Protein AF-A0A444L7G8-F1 (afdb_monomer)

Organism: Methanosuratincola subterraneus (NCBI:txid2593994)

pLDDT: mean 96.49, std 3.44, range [62.38, 98.56]

Structure (mmCIF, N/CA/C/O backbone):
data_AF-A0A444L7G8-F1
#
_entry.id   AF-A0A444L7G8-F1
#
loop_
_atom_site.group_PDB
_atom_site.id
_atom_site.type_symbol
_atom_site.label_atom_id
_atom_site.label_alt_id
_atom_site.label_comp_id
_atom_site.label_asym_id
_atom_site.label_entity_id
_atom_site.label_seq_id
_atom_site.pdbx_PDB_ins_code
_atom_site.Cartn_x
_atom_site.Cartn_y
_atom_site.Cartn_z
_atom_site.occupancy
_atom_site.B_iso_or_equiv
_atom_site.auth_seq_id
_atom_site.auth_comp_id
_atom_site.auth_asym_id
_atom_site.auth_atom_id
_atom_site.pdbx_PDB_model_num
ATOM 1 N N . MET A 1 1 ? -1.138 -15.082 12.148 1.00 62.38 1 MET A N 1
ATOM 2 C CA . MET A 1 1 ? -2.607 -15.286 12.194 1.00 62.38 1 MET A CA 1
ATOM 3 C C . MET A 1 1 ? -3.339 -14.375 13.185 1.00 62.38 1 MET A C 1
ATOM 5 O O . MET A 1 1 ? -4.380 -13.866 12.805 1.00 62.38 1 MET A O 1
ATOM 9 N N . ARG A 1 2 ? -2.822 -14.090 14.398 1.00 87.12 2 ARG A N 1
ATOM 10 C CA . ARG A 1 2 ? -3.521 -13.241 15.398 1.00 87.12 2 ARG A CA 1
ATOM 11 C C . ARG A 1 2 ? -3.998 -11.875 14.872 1.00 87.12 2 ARG A C 1
ATOM 13 O O . ARG A 1 2 ? -5.125 -11.490 15.146 1.00 87.12 2 ARG A O 1
ATOM 20 N N . TYR A 1 3 ? -3.158 -11.149 14.130 1.00 94.31 3 TYR A N 1
ATOM 21 C CA . TYR A 1 3 ? -3.496 -9.803 13.642 1.00 94.31 3 TYR A CA 1
ATOM 22 C C . TYR A 1 3 ? -4.539 -9.791 12.517 1.00 94.31 3 TYR A C 1
ATOM 24 O O . TYR A 1 3 ? -5.357 -8.880 12.487 1.00 94.31 3 TYR A O 1
ATOM 32 N N . ILE A 1 4 ? -4.540 -10.807 11.646 1.00 95.62 4 ILE A N 1
ATOM 33 C CA . ILE A 1 4 ? -5.540 -10.965 10.574 1.00 95.62 4 ILE A CA 1
ATOM 34 C C . ILE A 1 4 ? -6.925 -11.130 11.198 1.00 95.62 4 ILE A C 1
ATOM 36 O O . ILE A 1 4 ? -7.784 -10.281 11.001 1.00 95.62 4 ILE A O 1
ATOM 40 N N . ALA A 1 5 ? -7.085 -12.135 12.065 1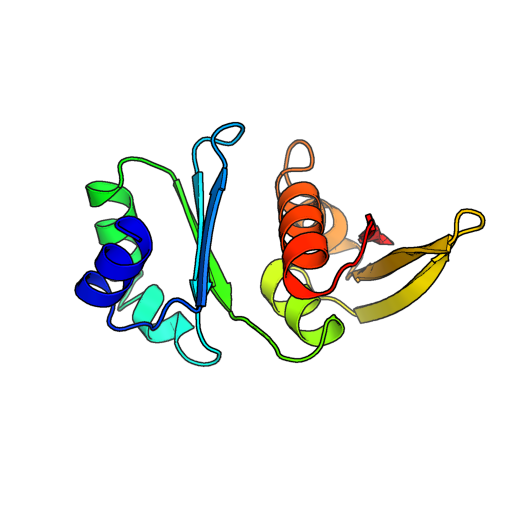.00 95.81 5 ALA A N 1
ATOM 41 C CA . ALA A 1 5 ? -8.352 -12.381 12.749 1.00 95.81 5 ALA A CA 1
ATOM 42 C C . ALA A 1 5 ? -8.809 -11.170 13.580 1.00 95.81 5 ALA A C 1
ATOM 44 O O . ALA A 1 5 ? -10.000 -10.901 13.696 1.00 95.81 5 ALA A O 1
ATOM 45 N N . LEU A 1 6 ? -7.872 -10.417 14.166 1.00 95.38 6 LEU A N 1
ATOM 46 C CA . LEU A 1 6 ? -8.202 -9.192 14.886 1.00 95.38 6 LEU A CA 1
ATOM 47 C C . LEU A 1 6 ? -8.780 -8.117 13.955 1.00 95.38 6 LEU A C 1
ATOM 49 O O . LEU A 1 6 ? -9.823 -7.557 14.279 1.00 95.38 6 LEU A O 1
ATOM 53 N N . LEU A 1 7 ? -8.124 -7.827 12.826 1.00 97.12 7 LEU A N 1
ATOM 54 C CA . LEU A 1 7 ? -8.628 -6.860 11.847 1.00 97.12 7 LEU A CA 1
ATOM 55 C C . LEU A 1 7 ? -10.013 -7.281 11.341 1.00 97.12 7 LEU A C 1
ATOM 57 O O . LEU A 1 7 ? -10.939 -6.472 11.347 1.00 97.12 7 LEU A O 1
ATOM 61 N N . GLU A 1 8 ? -10.164 -8.545 10.954 1.00 97.25 8 GLU A N 1
ATOM 62 C CA . GLU A 1 8 ? -11.415 -9.088 10.418 1.00 97.25 8 GLU A CA 1
ATOM 63 C C . GLU A 1 8 ? -12.558 -8.955 11.431 1.00 97.25 8 GLU A C 1
ATOM 65 O O . GLU A 1 8 ? -13.610 -8.409 11.109 1.00 97.25 8 GLU A O 1
ATOM 70 N N . ASN A 1 9 ? -12.327 -9.330 12.693 1.00 96.50 9 ASN A N 1
ATOM 71 C CA . ASN A 1 9 ? -13.332 -9.209 13.752 1.00 96.50 9 ASN A CA 1
ATOM 72 C C . ASN A 1 9 ? -13.684 -7.756 14.100 1.00 96.50 9 ASN A C 1
ATOM 74 O O . ASN A 1 9 ? -14.817 -7.464 14.481 1.00 96.50 9 ASN A O 1
ATOM 78 N N . LEU A 1 10 ? -12.716 -6.838 14.028 1.00 95.94 10 LEU A N 1
ATOM 79 C CA . LEU A 1 10 ? -12.937 -5.437 14.387 1.00 95.94 10 LEU A CA 1
ATOM 80 C C . LEU A 1 10 ? -13.585 -4.622 13.270 1.00 95.94 10 LEU A C 1
ATOM 82 O O . LEU A 1 10 ? -14.250 -3.628 13.565 1.00 95.94 10 LEU A O 1
ATOM 86 N N . THR A 1 11 ? -13.347 -4.995 12.014 1.00 96.75 11 THR A N 1
ATOM 87 C CA . THR A 1 11 ? -13.669 -4.151 10.857 1.00 96.75 11 THR A CA 1
ATOM 88 C C . THR A 1 11 ? -14.642 -4.796 9.873 1.00 96.75 11 THR A C 1
ATOM 90 O O . THR A 1 11 ? -15.322 -4.076 9.148 1.00 96.75 11 THR A O 1
ATOM 93 N N . GLY A 1 12 ? -14.724 -6.129 9.842 1.00 96.62 12 GLY A N 1
ATOM 94 C CA . GLY A 1 12 ? -15.454 -6.891 8.828 1.00 96.62 12 GLY A CA 1
ATOM 95 C C . GLY A 1 12 ? -14.747 -6.984 7.470 1.00 96.62 12 GLY A C 1
ATOM 96 O O . GLY A 1 12 ? -15.231 -7.702 6.601 1.00 96.62 12 GLY A O 1
ATOM 97 N N . ALA A 1 13 ? -13.622 -6.286 7.275 1.00 97.88 13 ALA A N 1
ATOM 98 C CA . ALA A 1 13 ? -12.797 -6.407 6.075 1.00 97.88 13 ALA A CA 1
ATOM 99 C C . ALA A 1 13 ? -12.024 -7.726 6.090 1.00 97.88 13 ALA A C 1
ATOM 101 O O . ALA A 1 13 ? -11.486 -8.093 7.131 1.00 97.88 13 ALA A O 1
ATOM 102 N N . ILE A 1 14 ? -11.906 -8.389 4.941 1.00 97.81 14 ILE A N 1
ATOM 103 C CA . ILE A 1 14 ? -11.154 -9.638 4.795 1.00 97.81 14 ILE A CA 1
ATOM 104 C C . ILE A 1 14 ? -9.685 -9.314 4.515 1.00 97.81 14 ILE A C 1
ATOM 106 O O . ILE A 1 14 ? -9.358 -8.633 3.536 1.00 97.81 14 ILE A O 1
ATOM 110 N N . ALA A 1 15 ? -8.780 -9.829 5.350 1.00 96.94 15 ALA A N 1
ATOM 111 C CA . ALA A 1 15 ? -7.344 -9.625 5.183 1.00 96.94 15 ALA A CA 1
ATOM 112 C C . ALA A 1 15 ? -6.717 -10.773 4.383 1.00 96.94 15 ALA A C 1
ATOM 114 O O . ALA A 1 15 ? -6.702 -11.926 4.804 1.00 96.94 15 ALA A O 1
ATOM 115 N N . LYS A 1 16 ? -6.127 -10.436 3.232 1.00 96.75 16 LYS A N 1
ATOM 116 C CA . LYS A 1 16 ? -5.345 -11.363 2.405 1.00 96.75 16 LYS A CA 1
ATOM 117 C C . LYS A 1 16 ? -3.955 -11.602 2.989 1.00 96.75 16 LYS A C 1
ATOM 119 O O . LYS A 1 16 ? -3.408 -12.692 2.855 1.00 96.75 16 LYS A O 1
ATOM 124 N N . ASP A 1 17 ? -3.375 -10.581 3.613 1.00 97.44 17 ASP A N 1
ATOM 125 C CA . ASP A 1 17 ? -2.035 -10.659 4.181 1.00 97.44 17 ASP A CA 1
ATOM 126 C C . ASP A 1 17 ? -1.843 -9.675 5.338 1.00 97.44 17 ASP A C 1
ATOM 128 O O . ASP A 1 17 ? -2.573 -8.693 5.492 1.00 97.44 17 ASP A O 1
ATOM 132 N N . CYS A 1 18 ? -0.826 -9.937 6.150 1.00 96.88 18 CYS A N 1
ATOM 133 C CA . CYS A 1 18 ? -0.442 -9.099 7.273 1.00 96.88 18 CYS A CA 1
ATOM 134 C C . CYS A 1 18 ? 1.076 -9.119 7.422 1.00 96.88 18 CYS A C 1
ATOM 136 O O . CYS A 1 18 ? 1.665 -10.151 7.747 1.00 96.88 18 CYS A O 1
ATOM 138 N N . ILE A 1 19 ? 1.690 -7.954 7.256 1.00 97.06 19 ILE A N 1
ATOM 139 C CA . ILE A 1 19 ? 3.126 -7.761 7.382 1.00 97.06 19 ILE A CA 1
ATOM 140 C C . ILE A 1 19 ? 3.394 -7.016 8.687 1.00 97.06 19 ILE A C 1
ATOM 142 O O . ILE A 1 19 ? 2.855 -5.934 8.922 1.00 97.06 19 ILE A O 1
ATOM 146 N N . VAL A 1 20 ? 4.221 -7.611 9.542 1.00 95.81 20 VAL A N 1
ATOM 147 C CA . VAL A 1 20 ? 4.732 -6.964 10.752 1.00 95.81 20 VAL A CA 1
ATOM 148 C C . VAL A 1 20 ? 6.064 -6.320 10.387 1.00 95.81 20 VAL A C 1
ATOM 150 O O . VAL A 1 20 ? 7.010 -7.020 10.042 1.00 95.81 20 VAL A O 1
ATOM 153 N N . ASP A 1 21 ? 6.102 -4.993 10.410 1.00 94.12 21 ASP A N 1
ATOM 154 C CA . ASP A 1 21 ? 7.278 -4.184 10.096 1.00 94.12 21 ASP A CA 1
ATOM 155 C C . ASP A 1 21 ? 7.805 -3.616 11.420 1.00 94.12 21 ASP A C 1
ATOM 157 O O . ASP A 1 21 ? 7.364 -2.564 11.895 1.00 94.12 21 ASP A O 1
ATOM 161 N N . ASP A 1 22 ? 8.661 -4.402 12.082 1.00 93.00 22 ASP A N 1
ATOM 162 C CA . ASP A 1 22 ? 9.226 -4.058 13.390 1.00 93.00 22 ASP A CA 1
ATOM 163 C C . ASP A 1 22 ? 10.206 -2.875 13.300 1.00 93.00 22 ASP A C 1
ATOM 165 O O . ASP A 1 22 ? 10.283 -2.095 14.249 1.00 93.00 22 ASP A O 1
ATOM 169 N N . GLU A 1 23 ? 10.883 -2.687 12.160 1.00 90.06 23 GLU A N 1
ATOM 170 C CA . GLU A 1 23 ? 11.805 -1.563 11.925 1.00 90.06 23 GLU A CA 1
ATOM 171 C C . GLU A 1 23 ? 11.072 -0.215 11.986 1.00 90.06 23 GLU A C 1
ATOM 173 O O . GLU A 1 23 ? 11.543 0.734 12.612 1.00 90.06 23 GLU A O 1
ATOM 178 N N . GLU A 1 24 ? 9.876 -0.143 11.398 1.00 90.81 24 GLU A N 1
ATOM 179 C CA . GLU A 1 24 ? 9.025 1.055 11.399 1.00 90.81 24 GLU A CA 1
ATOM 180 C C . GLU A 1 24 ? 7.932 1.039 12.485 1.00 90.81 24 GLU A C 1
ATOM 182 O O . GLU A 1 24 ? 7.053 1.912 12.492 1.00 90.81 24 GLU A O 1
ATOM 187 N N . ASN A 1 25 ? 7.964 0.052 13.392 1.00 94.06 25 ASN A N 1
ATOM 188 C CA . ASN A 1 25 ? 6.976 -0.196 14.449 1.00 94.06 25 ASN A CA 1
ATOM 189 C C . ASN A 1 25 ? 5.515 -0.086 13.959 1.00 94.06 25 ASN A C 1
ATOM 191 O O . ASN A 1 25 ? 4.678 0.631 14.529 1.00 94.06 25 ASN A O 1
ATOM 195 N N . ARG A 1 26 ? 5.198 -0.795 12.872 1.00 95.44 26 ARG A N 1
ATOM 196 C CA . ARG A 1 26 ? 3.868 -0.781 12.251 1.00 95.44 26 ARG A CA 1
ATOM 197 C C . ARG A 1 26 ? 3.418 -2.163 11.795 1.00 95.44 26 ARG A C 1
ATOM 199 O O . ARG A 1 26 ? 4.206 -3.095 11.663 1.00 95.44 26 ARG A O 1
ATOM 206 N N . ILE A 1 27 ? 2.122 -2.285 11.540 1.00 97.06 27 ILE A N 1
ATOM 207 C CA . ILE A 1 27 ? 1.521 -3.445 10.885 1.00 97.06 27 ILE A CA 1
ATOM 208 C C . ILE A 1 27 ? 0.864 -2.974 9.595 1.00 97.06 27 ILE A C 1
ATOM 210 O O . ILE A 1 27 ? 0.094 -2.015 9.607 1.00 97.06 27 ILE A O 1
ATOM 214 N N . ILE A 1 28 ? 1.180 -3.644 8.492 1.00 97.94 28 ILE A N 1
ATOM 215 C CA . ILE A 1 28 ? 0.615 -3.367 7.174 1.00 97.94 28 ILE A CA 1
ATOM 216 C C . ILE A 1 28 ? -0.333 -4.512 6.830 1.00 97.94 28 ILE A C 1
ATOM 218 O O . ILE A 1 28 ? 0.093 -5.659 6.677 1.00 97.94 28 ILE A O 1
ATOM 222 N N . PHE A 1 29 ? -1.618 -4.205 6.711 1.00 98.25 29 PHE A N 1
ATOM 223 C CA . PHE A 1 29 ? -2.628 -5.150 6.260 1.00 98.25 29 PHE A CA 1
ATOM 224 C C . PHE A 1 29 ? -2.864 -5.000 4.767 1.00 98.25 29 PHE A C 1
ATOM 226 O O . PHE A 1 29 ? -3.035 -3.889 4.264 1.00 98.25 29 PHE A O 1
ATOM 233 N N . VAL A 1 30 ? -2.923 -6.134 4.078 1.00 98.44 30 VAL A N 1
ATOM 234 C CA . VAL A 1 30 ? -3.374 -6.197 2.692 1.00 98.44 30 VAL A CA 1
ATOM 235 C C . VAL A 1 30 ? -4.759 -6.812 2.698 1.00 98.44 30 VAL A C 1
ATOM 237 O O . VAL A 1 30 ? -4.920 -7.965 3.095 1.00 98.44 30 VAL A O 1
ATOM 240 N N . ILE A 1 31 ? -5.759 -6.037 2.299 1.00 98.38 31 ILE A N 1
ATOM 241 C CA . ILE A 1 31 ? -7.169 -6.439 2.330 1.00 98.38 31 ILE A CA 1
ATOM 242 C C . ILE A 1 31 ? -7.686 -6.759 0.930 1.00 98.38 31 ILE A C 1
ATOM 244 O O . ILE A 1 31 ? -7.066 -6.409 -0.078 1.00 98.38 31 ILE A O 1
ATOM 248 N N . ARG A 1 32 ? -8.830 -7.435 0.865 1.00 97.75 32 ARG A N 1
ATOM 249 C CA . ARG A 1 32 ? -9.539 -7.683 -0.392 1.00 97.75 32 ARG A CA 1
ATOM 250 C C . ARG A 1 32 ? -9.933 -6.354 -1.079 1.00 97.75 32 ARG A C 1
ATOM 252 O O . ARG A 1 32 ? -10.281 -5.403 -0.379 1.00 97.75 32 ARG A O 1
ATOM 259 N N . PRO A 1 33 ? -9.924 -6.278 -2.427 1.00 97.62 33 PRO A N 1
ATOM 260 C CA . PRO A 1 33 ? -10.463 -5.118 -3.136 1.00 97.62 33 PRO A CA 1
ATOM 261 C C . PRO A 1 33 ? -11.923 -4.840 -2.746 1.00 97.62 33 PRO A C 1
ATOM 263 O O . PRO A 1 33 ? -12.743 -5.760 -2.765 1.00 97.62 33 PRO A O 1
ATOM 266 N N . GLY A 1 34 ? -12.246 -3.582 -2.442 1.00 96.81 34 GLY A N 1
ATOM 267 C CA . GLY A 1 34 ? -13.586 -3.127 -2.061 1.00 96.81 34 GLY A CA 1
ATOM 268 C C . GLY A 1 34 ? -13.815 -3.034 -0.550 1.00 96.81 34 GLY A C 1
ATOM 269 O O . GLY A 1 34 ? -14.769 -2.385 -0.119 1.00 96.81 34 GLY A O 1
ATOM 270 N N . ASP A 1 35 ? -12.930 -3.612 0.263 1.00 98.12 35 ASP A N 1
ATOM 271 C CA . ASP A 1 35 ? -13.098 -3.653 1.716 1.00 98.12 35 ASP A CA 1
ATOM 272 C C . ASP A 1 35 ? -12.507 -2.421 2.427 1.00 98.12 35 ASP A C 1
ATOM 274 O O . ASP A 1 35 ? -12.664 -2.287 3.643 1.00 98.12 35 ASP A O 1
ATOM 278 N N . MET A 1 36 ? -11.859 -1.482 1.718 1.00 97.12 36 MET A N 1
ATOM 279 C CA . MET A 1 36 ? -11.242 -0.300 2.347 1.00 97.12 36 MET A CA 1
ATOM 280 C C . MET A 1 36 ? -12.240 0.515 3.182 1.00 97.12 36 MET A C 1
ATOM 282 O O . MET A 1 36 ? -11.907 0.985 4.270 1.00 97.12 36 MET A O 1
ATOM 286 N N . GLY A 1 37 ? -13.493 0.634 2.732 1.00 97.19 37 GLY A N 1
ATOM 287 C CA . GLY A 1 37 ? -14.547 1.311 3.494 1.00 97.19 37 GLY A CA 1
ATOM 288 C C . GLY A 1 37 ? -14.862 0.629 4.832 1.00 97.19 37 GLY A C 1
ATOM 289 O O . GLY A 1 37 ? -15.011 1.311 5.848 1.00 97.19 37 GLY A O 1
ATOM 290 N N . LEU A 1 38 ? -14.908 -0.709 4.850 1.00 97.62 38 LEU A N 1
ATOM 291 C CA . LEU A 1 38 ? -15.105 -1.509 6.066 1.00 97.62 38 LEU A CA 1
ATOM 292 C C . LEU A 1 38 ? -13.900 -1.379 7.003 1.00 97.62 38 LEU A C 1
ATOM 294 O O . LEU A 1 38 ? -14.053 -1.131 8.201 1.00 97.62 38 LEU A O 1
ATOM 298 N N . ALA A 1 39 ? -12.698 -1.465 6.434 1.00 97.31 39 ALA A N 1
ATOM 299 C CA . ALA A 1 39 ? -11.438 -1.368 7.153 1.00 97.31 39 ALA A CA 1
ATOM 300 C C . ALA A 1 39 ? -11.257 -0.006 7.853 1.00 97.31 39 ALA A C 1
ATOM 302 O O . ALA A 1 39 ? -10.839 0.052 9.012 1.00 97.31 39 ALA A O 1
ATOM 303 N N . ILE A 1 40 ? -11.618 1.094 7.182 1.00 97.06 40 ILE A N 1
ATOM 304 C CA . ILE A 1 40 ? -11.553 2.450 7.747 1.00 97.06 40 ILE A CA 1
ATOM 305 C C . ILE A 1 40 ? -12.697 2.676 8.748 1.00 97.06 40 ILE A C 1
ATOM 307 O O . ILE A 1 40 ? -12.463 3.150 9.865 1.00 97.06 40 ILE A O 1
ATOM 311 N N . GLY A 1 41 ? -13.928 2.307 8.386 1.00 96.50 41 GLY A N 1
ATOM 312 C CA . GLY A 1 41 ? -15.133 2.585 9.169 1.00 96.50 41 GLY A CA 1
ATOM 313 C C . GLY A 1 41 ? -15.546 4.064 9.147 1.00 96.50 41 GLY A C 1
ATOM 314 O O . GLY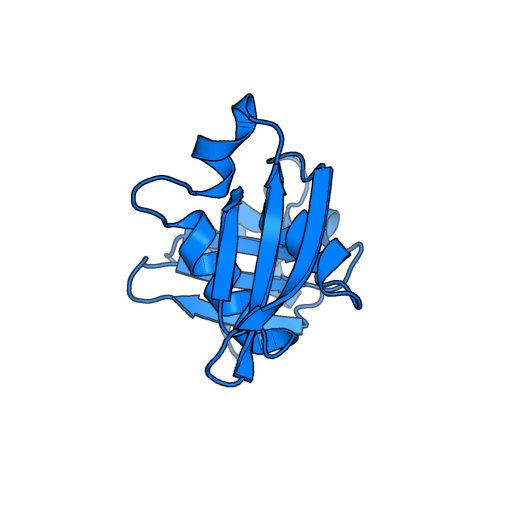 A 1 41 ? -14.837 4.941 8.649 1.00 96.50 41 GLY A O 1
ATOM 315 N N . LYS A 1 42 ? -16.721 4.375 9.706 1.00 96.12 42 LYS A N 1
ATOM 316 C CA . LYS A 1 42 ? -17.249 5.749 9.730 1.00 96.12 42 LYS A CA 1
ATOM 317 C C . LYS A 1 42 ? -16.280 6.672 10.477 1.00 96.12 42 LYS A C 1
ATOM 319 O O . LYS A 1 42 ? -15.966 6.428 11.639 1.00 96.12 42 LYS A O 1
ATOM 324 N N . ASN A 1 43 ? -15.820 7.736 9.817 1.00 95.12 43 ASN A N 1
ATOM 325 C CA . ASN A 1 43 ? -14.835 8.683 10.358 1.00 95.12 43 ASN A CA 1
ATOM 326 C C . ASN A 1 43 ? -13.537 8.016 10.867 1.00 95.12 43 ASN A C 1
ATOM 328 O O . ASN A 1 43 ? -12.917 8.518 11.801 1.00 95.12 43 ASN A O 1
ATOM 332 N N . GLY A 1 44 ? -13.139 6.871 10.301 1.00 95.62 44 GLY A N 1
ATOM 333 C CA . GLY A 1 44 ? -11.929 6.165 10.728 1.00 95.62 44 GLY A CA 1
ATOM 334 C C . GLY A 1 44 ? -12.074 5.375 12.035 1.00 95.62 44 GLY A C 1
ATOM 335 O O . GLY A 1 44 ? -11.069 5.013 12.648 1.00 95.62 44 GLY A O 1
ATOM 336 N N . SER A 1 45 ? -13.299 5.107 12.501 1.00 97.31 45 SER A N 1
ATOM 337 C CA . SER A 1 45 ? -13.536 4.433 13.785 1.00 97.31 45 SER A CA 1
ATOM 338 C C . SER A 1 45 ? -12.874 3.056 13.888 1.00 97.31 45 SER A C 1
ATOM 340 O O . SER A 1 45 ? -12.365 2.690 14.950 1.00 97.31 45 SER A O 1
ATOM 342 N N . ASN A 1 46 ? -12.878 2.292 12.795 1.00 97.62 46 ASN A N 1
ATOM 343 C CA . ASN A 1 46 ? -12.406 0.910 12.775 1.00 97.62 46 ASN A CA 1
ATOM 344 C C . ASN A 1 46 ? -10.880 0.851 12.742 1.00 97.62 46 ASN A C 1
ATOM 346 O O . ASN A 1 46 ? -10.276 0.115 13.529 1.00 97.62 46 ASN A O 1
ATOM 350 N N . ILE A 1 47 ? -10.252 1.682 11.907 1.00 95.94 47 ILE A N 1
ATOM 351 C CA . ILE A 1 47 ? -8.792 1.786 11.858 1.00 95.94 47 ILE A CA 1
ATOM 352 C C . ILE A 1 47 ? -8.229 2.307 13.187 1.00 95.94 47 ILE A C 1
ATOM 354 O O . ILE A 1 47 ? -7.252 1.761 13.699 1.00 95.94 47 ILE A O 1
ATOM 358 N N . GLU A 1 48 ? -8.890 3.282 13.820 1.00 96.75 48 GLU A N 1
ATOM 359 C CA . GLU A 1 48 ? -8.461 3.823 15.112 1.00 96.75 48 GLU A CA 1
ATOM 360 C C . GLU A 1 48 ? -8.613 2.803 16.249 1.00 96.75 48 GLU A C 1
ATOM 362 O O . GLU A 1 48 ? -7.725 2.673 17.097 1.00 96.75 48 GLU A O 1
ATOM 367 N N . ARG A 1 49 ? -9.708 2.030 16.268 1.00 96.50 49 ARG A N 1
ATOM 368 C CA . ARG A 1 49 ? -9.873 0.931 17.231 1.00 96.50 49 ARG A CA 1
ATOM 369 C C . ARG A 1 49 ? -8.806 -0.145 17.021 1.00 96.50 49 ARG A C 1
ATOM 371 O O . ARG A 1 49 ? -8.189 -0.571 17.994 1.00 96.50 49 ARG A O 1
ATOM 378 N N . THR A 1 50 ? -8.561 -0.546 15.776 1.00 96.75 50 THR A N 1
ATOM 379 C CA . THR A 1 50 ? -7.531 -1.535 15.425 1.00 96.75 50 THR A CA 1
ATOM 380 C C . THR A 1 50 ? -6.151 -1.075 15.896 1.00 96.75 50 THR A C 1
ATOM 382 O O . THR A 1 50 ? -5.460 -1.822 16.588 1.00 96.75 50 THR A O 1
ATOM 385 N N . ARG A 1 51 ? -5.786 0.186 15.629 1.00 96.81 51 ARG A N 1
ATOM 386 C CA . ARG A 1 51 ? -4.541 0.812 16.102 1.00 96.81 51 ARG A CA 1
ATOM 387 C C . ARG A 1 51 ? -4.391 0.736 17.623 1.00 96.81 51 ARG A C 1
ATOM 389 O O . ARG A 1 51 ? -3.336 0.339 18.112 1.00 96.81 51 ARG A O 1
ATOM 396 N N . LYS A 1 52 ? -5.448 1.066 18.374 1.00 96.69 52 LYS A N 1
ATOM 397 C CA . LYS A 1 52 ? -5.450 1.017 19.848 1.00 96.69 52 LYS A CA 1
ATOM 398 C C . LYS A 1 52 ? -5.247 -0.391 20.397 1.00 96.69 52 LYS A C 1
ATOM 400 O O . LYS A 1 52 ? -4.467 -0.559 21.326 1.00 96.69 52 LYS A O 1
ATOM 405 N N . VAL A 1 53 ? -5.929 -1.390 19.833 1.00 96.00 53 VAL A N 1
ATOM 406 C CA . VAL A 1 53 ? -5.824 -2.781 20.309 1.00 96.00 53 VAL A CA 1
ATOM 407 C C . VAL A 1 53 ? -4.466 -3.389 19.958 1.00 96.00 53 VAL A C 1
ATOM 409 O O . VAL A 1 53 ? -3.899 -4.132 20.754 1.00 96.00 53 VAL A O 1
ATOM 412 N N . ILE A 1 54 ? -3.927 -3.069 18.781 1.00 95.38 54 ILE A N 1
ATOM 413 C CA . ILE A 1 54 ? -2.614 -3.558 18.346 1.00 95.38 54 ILE A CA 1
ATOM 414 C C . ILE A 1 54 ? -1.474 -2.868 19.107 1.00 95.38 54 ILE A C 1
ATOM 416 O O . ILE A 1 54 ? -0.435 -3.488 19.331 1.00 95.38 54 ILE A O 1
ATOM 420 N N . GLY A 1 55 ? -1.646 -1.599 19.491 1.00 95.19 55 GLY A N 1
ATOM 421 C CA . GLY A 1 55 ? -0.612 -0.810 20.167 1.00 95.19 55 GLY A CA 1
ATOM 422 C C . GLY A 1 55 ? 0.535 -0.370 19.248 1.00 95.19 55 GLY A C 1
ATOM 423 O O . GLY A 1 55 ? 1.589 0.030 19.734 1.00 95.19 55 GLY A O 1
ATOM 424 N N . ARG A 1 56 ? 0.348 -0.445 17.925 1.00 95.31 56 ARG A N 1
ATOM 425 C CA . ARG A 1 56 ? 1.314 -0.028 16.893 1.00 95.31 56 ARG A CA 1
ATOM 426 C C . ARG A 1 56 ? 0.612 0.781 15.811 1.00 95.31 56 ARG A C 1
ATOM 428 O O . ARG A 1 56 ? -0.617 0.769 15.729 1.00 95.31 56 ARG A O 1
ATOM 435 N N . ALA A 1 57 ? 1.380 1.470 14.968 1.00 95.31 57 ALA A N 1
ATOM 436 C CA . ALA A 1 57 ? 0.817 2.081 13.770 1.00 95.31 57 ALA A CA 1
ATOM 437 C C . ALA A 1 57 ? 0.217 0.997 12.858 1.00 95.31 57 ALA A C 1
ATOM 439 O O . ALA A 1 57 ? 0.745 -0.112 12.770 1.00 95.31 57 ALA A O 1
ATOM 440 N N . VAL A 1 58 ? -0.895 1.318 12.199 1.00 96.50 58 VAL A N 1
ATOM 441 C CA . VAL A 1 58 ? -1.589 0.402 11.291 1.00 96.50 58 VAL A CA 1
ATOM 442 C C . VAL A 1 58 ? -1.733 1.082 9.942 1.00 96.50 58 VAL A C 1
ATOM 444 O O . VAL A 1 58 ? -2.231 2.203 9.863 1.00 96.50 58 VAL A O 1
ATOM 447 N N . GLU A 1 59 ? -1.295 0.397 8.895 1.00 96.75 59 GLU A N 1
ATOM 448 C CA . GLU A 1 59 ? -1.483 0.796 7.506 1.00 96.75 59 GLU A CA 1
ATOM 449 C C . GLU A 1 59 ? -2.311 -0.268 6.787 1.00 96.75 59 GLU A C 1
ATOM 451 O O . GLU A 1 59 ? -2.201 -1.457 7.088 1.00 96.75 59 GLU A O 1
ATOM 456 N N . ILE A 1 60 ? -3.151 0.159 5.847 1.00 97.50 60 ILE A N 1
ATOM 457 C CA . ILE A 1 60 ? -4.034 -0.726 5.087 1.00 97.50 60 ILE A CA 1
ATOM 458 C C . ILE A 1 60 ? -3.862 -0.431 3.604 1.00 97.50 60 ILE A C 1
ATOM 460 O O . ILE A 1 60 ? -3.848 0.728 3.195 1.00 97.50 60 ILE A O 1
ATOM 464 N N . VAL A 1 61 ? -3.720 -1.489 2.813 1.00 98.06 61 VAL A N 1
ATOM 465 C CA . VAL A 1 61 ? -3.599 -1.439 1.357 1.00 98.06 61 VAL A CA 1
ATOM 466 C C . VAL A 1 61 ? -4.593 -2.428 0.760 1.00 98.06 61 VAL A C 1
ATOM 468 O O . VAL A 1 61 ? -4.676 -3.572 1.200 1.00 98.06 61 VAL A O 1
ATOM 471 N N . GLU A 1 62 ? -5.346 -2.011 -0.254 1.00 98.25 62 GLU A N 1
ATOM 472 C CA . GLU A 1 62 ? -6.153 -2.948 -1.038 1.00 98.25 62 GLU A CA 1
ATOM 473 C C . GLU A 1 62 ? -5.264 -3.742 -1.990 1.00 98.25 62 GLU A C 1
ATOM 475 O O . GLU A 1 62 ? -4.480 -3.172 -2.753 1.00 98.25 62 GLU A O 1
ATOM 480 N N . TYR A 1 63 ? -5.414 -5.065 -1.971 1.00 98.56 63 TYR A N 1
ATOM 481 C CA . TYR A 1 63 ? -4.820 -5.925 -2.981 1.00 98.56 63 TYR A CA 1
ATOM 482 C C . TYR A 1 63 ? -5.322 -5.548 -4.378 1.00 98.56 63 TYR A C 1
ATOM 484 O O . TYR A 1 63 ? -6.422 -5.022 -4.537 1.00 98.56 63 TYR A O 1
ATOM 492 N N . ALA A 1 64 ? -4.534 -5.860 -5.397 1.00 98.19 64 ALA A N 1
ATOM 493 C CA . ALA A 1 64 ? -4.995 -5.893 -6.775 1.00 98.19 64 ALA A CA 1
ATOM 494 C C . ALA A 1 64 ? -4.345 -7.080 -7.481 1.00 98.19 64 ALA A C 1
ATOM 496 O O . ALA A 1 64 ? -3.270 -7.517 -7.083 1.00 98.19 64 ALA A O 1
ATOM 497 N N . GLU A 1 65 ? -4.998 -7.594 -8.518 1.00 97.25 65 GLU A N 1
ATOM 498 C CA . GLU A 1 65 ? -4.516 -8.760 -9.271 1.00 97.25 65 GLU A CA 1
ATOM 499 C C . GLU A 1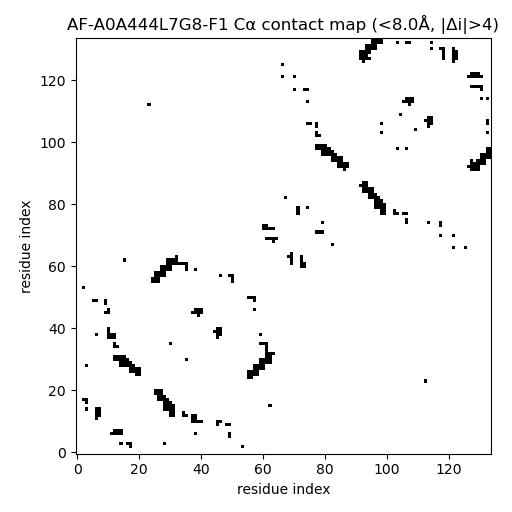 65 ? -3.384 -8.406 -10.250 1.00 97.25 65 GLU A C 1
ATOM 501 O O . GLU A 1 65 ? -2.625 -9.280 -10.660 1.00 97.25 65 GLU A O 1
ATOM 506 N N . THR A 1 66 ? -3.243 -7.126 -10.616 1.00 97.88 66 THR A N 1
ATOM 507 C CA . THR A 1 66 ? -2.170 -6.630 -11.488 1.00 97.88 66 THR A CA 1
ATOM 508 C C . THR A 1 66 ? -1.148 -5.824 -10.678 1.00 97.88 66 THR A C 1
ATOM 510 O O . THR A 1 66 ? -1.527 -5.100 -9.747 1.00 97.88 66 THR A O 1
ATOM 513 N N . PRO A 1 67 ? 0.153 -5.900 -11.014 1.00 98.00 67 PRO A N 1
ATOM 514 C CA . PRO A 1 67 ? 1.173 -5.125 -10.317 1.00 98.00 67 PRO A CA 1
ATOM 515 C C . PRO A 1 67 ? 0.974 -3.614 -10.499 1.00 98.00 67 PRO A C 1
ATOM 517 O O . PRO A 1 67 ? 1.275 -2.843 -9.589 1.00 98.00 67 PRO A O 1
ATOM 520 N N . GLU A 1 68 ? 0.442 -3.171 -11.640 1.00 97.81 68 GLU A N 1
ATOM 521 C CA . GLU A 1 68 ? 0.170 -1.763 -11.922 1.00 97.81 68 GLU A CA 1
ATOM 522 C C . GLU A 1 68 ? -0.920 -1.194 -11.015 1.00 97.81 68 GLU A C 1
ATOM 524 O O . GLU A 1 68 ? -0.745 -0.106 -10.462 1.00 97.81 68 GLU A O 1
ATOM 529 N N . ASP A 1 69 ? -2.035 -1.907 -10.846 1.00 98.12 69 ASP A N 1
ATOM 530 C CA . ASP A 1 69 ? -3.114 -1.443 -9.973 1.00 98.12 69 ASP A CA 1
ATOM 531 C C . ASP A 1 69 ? -2.731 -1.585 -8.502 1.00 98.12 69 ASP A C 1
ATOM 533 O O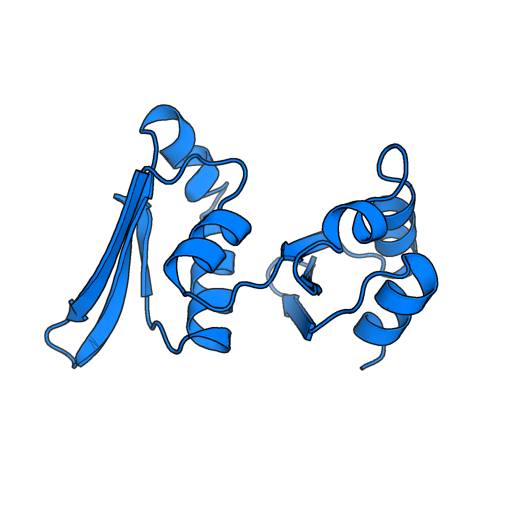 . ASP A 1 69 ? -3.061 -0.720 -7.691 1.00 98.12 69 ASP A O 1
ATOM 537 N N . TYR A 1 70 ? -1.932 -2.597 -8.161 1.00 98.44 70 TYR A N 1
ATOM 538 C CA . TYR A 1 70 ? -1.445 -2.742 -6.798 1.00 98.44 70 TYR A CA 1
ATOM 539 C C . TYR A 1 70 ? -0.491 -1.605 -6.418 1.00 98.44 70 TYR A C 1
ATOM 541 O O . TYR A 1 70 ? -0.629 -1.015 -5.348 1.00 98.44 70 TYR A O 1
ATOM 549 N N . LEU A 1 71 ? 0.408 -1.201 -7.323 1.00 98.44 71 LEU A N 1
ATOM 550 C CA . LEU A 1 71 ? 1.256 -0.019 -7.139 1.00 98.44 71 LEU A CA 1
ATOM 551 C C . LEU A 1 71 ? 0.440 1.262 -6.941 1.00 98.44 71 LEU A C 1
ATOM 553 O O . LEU A 1 71 ? 0.794 2.073 -6.083 1.00 98.44 71 LEU A O 1
ATOM 557 N N . LYS A 1 72 ? -0.657 1.447 -7.689 1.00 98.06 72 LYS A N 1
ATOM 558 C CA . LYS A 1 72 ? -1.572 2.586 -7.485 1.00 98.06 72 LYS A CA 1
ATOM 559 C C . LYS A 1 72 ? -2.191 2.557 -6.087 1.00 98.06 72 LYS A C 1
ATOM 561 O O . LYS A 1 72 ? -2.219 3.592 -5.425 1.00 98.06 72 LYS A O 1
ATOM 566 N N . ASN A 1 73 ? -2.629 1.386 -5.622 1.00 98.12 73 ASN A N 1
ATOM 567 C CA . ASN A 1 73 ? -3.209 1.227 -4.289 1.00 98.12 73 ASN A CA 1
ATOM 568 C C . ASN A 1 73 ? -2.186 1.512 -3.182 1.00 98.12 73 ASN A C 1
ATOM 570 O O . ASN A 1 73 ? -2.493 2.240 -2.240 1.00 98.12 73 ASN A O 1
ATOM 574 N N . ILE A 1 74 ? -0.958 0.995 -3.302 1.00 98.38 74 ILE A N 1
ATOM 575 C CA . ILE A 1 74 ? 0.101 1.196 -2.300 1.00 98.38 74 ILE A CA 1
ATOM 576 C C . ILE A 1 74 ? 0.530 2.667 -2.212 1.00 98.38 74 ILE A C 1
ATOM 578 O O . ILE A 1 74 ? 0.774 3.174 -1.114 1.00 98.38 74 ILE A O 1
ATOM 582 N N . LEU A 1 75 ? 0.663 3.338 -3.362 1.00 97.88 75 LEU A N 1
ATOM 583 C CA . LEU A 1 75 ? 1.166 4.711 -3.446 1.00 97.88 75 LEU A CA 1
ATOM 584 C C . LEU A 1 75 ? 0.092 5.772 -3.193 1.00 97.88 75 LEU A C 1
ATOM 586 O O . LEU A 1 75 ? 0.437 6.947 -3.072 1.00 97.88 75 LEU A O 1
ATOM 590 N N . SER A 1 76 ? -1.178 5.383 -3.074 1.00 95.81 76 SER A N 1
ATOM 591 C CA . SER A 1 76 ? -2.270 6.295 -2.737 1.00 95.81 76 SER A CA 1
ATOM 592 C C . SER A 1 76 ? -1.937 7.124 -1.481 1.00 95.81 76 SER A C 1
ATOM 594 O O . SER A 1 76 ? -1.475 6.563 -0.482 1.00 95.81 76 SER A O 1
ATOM 596 N N . PRO A 1 77 ? -2.128 8.459 -1.503 1.00 95.75 77 PRO A N 1
ATOM 597 C CA . PRO A 1 77 ? -2.852 9.242 -2.511 1.00 95.75 77 PRO A CA 1
ATOM 598 C C . PRO A 1 77 ? -1.976 9.837 -3.634 1.00 95.75 77 PRO A C 1
ATOM 600 O O . PRO A 1 77 ? -2.457 10.681 -4.388 1.00 95.75 77 PRO A O 1
ATOM 603 N N . ALA A 1 78 ? -0.708 9.431 -3.775 1.00 97.69 78 ALA A N 1
ATOM 604 C CA . ALA A 1 78 ? 0.146 9.894 -4.870 1.00 97.69 78 ALA A CA 1
ATOM 605 C C . ALA A 1 78 ? -0.393 9.429 -6.226 1.00 97.69 78 ALA A C 1
ATOM 607 O O . ALA A 1 78 ? -0.606 8.235 -6.457 1.00 97.69 78 ALA A O 1
ATOM 608 N N . LYS A 1 79 ? -0.588 10.369 -7.155 1.00 96.50 79 LYS A N 1
ATOM 609 C CA . LYS A 1 79 ? -1.166 10.059 -8.461 1.00 96.50 79 LYS A CA 1
ATOM 610 C C . LYS A 1 79 ? -0.128 9.420 -9.380 1.00 96.50 79 LYS A C 1
ATOM 612 O O . LYS A 1 79 ? 0.708 10.105 -9.972 1.00 96.50 79 LYS A O 1
ATOM 617 N N . VAL A 1 80 ? -0.220 8.104 -9.549 1.00 97.69 80 VAL A N 1
ATOM 618 C CA . VAL A 1 80 ? 0.570 7.348 -10.530 1.00 97.69 80 VAL A CA 1
ATOM 619 C C . VAL A 1 80 ? 0.074 7.655 -11.947 1.00 97.69 80 VAL A C 1
ATOM 621 O O . VAL A 1 80 ? -1.114 7.544 -12.245 1.00 97.69 80 VAL A O 1
ATOM 624 N N . ARG A 1 81 ? 0.994 8.049 -12.829 1.00 96.88 81 ARG A N 1
ATOM 625 C CA . ARG A 1 81 ? 0.753 8.356 -14.248 1.00 96.88 81 ARG A CA 1
ATOM 626 C C . ARG A 1 81 ? 1.116 7.200 -15.177 1.00 96.88 81 ARG A C 1
ATOM 628 O O . ARG A 1 81 ? 0.564 7.111 -16.267 1.00 96.88 81 ARG A O 1
ATOM 635 N N . GLY A 1 82 ? 2.030 6.329 -14.759 1.00 96.50 82 GLY A N 1
ATOM 636 C CA . GLY A 1 82 ? 2.454 5.182 -15.551 1.00 96.50 82 GLY A CA 1
ATOM 637 C C . GLY A 1 82 ? 3.330 4.230 -14.753 1.00 96.50 82 GLY A C 1
ATOM 638 O O . GLY A 1 82 ? 4.000 4.633 -13.803 1.00 96.50 82 GLY A O 1
ATOM 639 N N . VAL A 1 83 ? 3.314 2.964 -15.155 1.00 98.06 83 VAL A N 1
ATOM 640 C CA . VAL A 1 83 ? 4.156 1.905 -14.600 1.00 98.06 83 VAL A CA 1
ATOM 641 C C . VAL A 1 83 ? 4.811 1.182 -15.768 1.00 98.06 83 VAL A C 1
ATOM 643 O O . VAL A 1 83 ? 4.145 0.841 -16.742 1.00 98.06 83 VAL A O 1
ATOM 646 N N . ARG A 1 84 ? 6.122 0.960 -15.677 1.00 97.69 84 ARG A N 1
ATOM 647 C CA . ARG A 1 84 ? 6.882 0.155 -16.634 1.00 97.69 84 ARG A CA 1
ATOM 648 C C . ARG A 1 84 ? 7.712 -0.871 -15.882 1.00 97.69 84 ARG A C 1
ATOM 650 O O . ARG A 1 84 ? 8.605 -0.495 -15.126 1.00 97.69 84 ARG A O 1
ATOM 657 N N . ILE A 1 85 ? 7.446 -2.148 -16.121 1.00 97.44 85 ILE A N 1
ATOM 658 C CA . ILE A 1 85 ? 8.187 -3.255 -15.515 1.00 97.44 85 ILE A CA 1
ATOM 659 C C . ILE A 1 85 ? 9.233 -3.747 -16.514 1.00 97.44 85 ILE A C 1
ATOM 661 O O . ILE A 1 85 ? 8.940 -3.956 -17.688 1.00 97.44 85 ILE A O 1
ATOM 665 N N . THR A 1 86 ? 10.472 -3.884 -16.056 1.00 97.25 86 THR A N 1
ATOM 666 C CA . THR A 1 86 ? 11.613 -4.317 -16.875 1.00 97.25 86 THR A CA 1
ATOM 667 C C . THR A 1 86 ? 12.493 -5.284 -16.098 1.00 97.25 86 THR A C 1
ATOM 669 O O . THR A 1 86 ? 12.346 -5.400 -14.885 1.00 97.25 86 THR A O 1
ATOM 672 N N . LYS A 1 87 ? 13.428 -5.951 -16.778 1.00 96.62 87 LYS A N 1
ATOM 673 C CA . LYS A 1 87 ? 14.527 -6.664 -16.123 1.00 96.62 87 LYS A CA 1
ATOM 674 C C . LYS A 1 87 ? 15.815 -5.858 -16.244 1.00 96.62 87 LYS A C 1
ATOM 676 O O . LYS A 1 87 ? 16.077 -5.299 -17.309 1.00 96.62 87 LYS A O 1
ATOM 681 N N . ASN A 1 88 ? 16.594 -5.774 -15.169 1.00 93.31 88 ASN A N 1
ATOM 682 C CA . ASN A 1 88 ? 17.924 -5.167 -15.218 1.00 93.31 88 ASN A CA 1
ATOM 683 C C . ASN A 1 88 ? 18.963 -6.147 -15.803 1.00 93.31 88 ASN A C 1
ATOM 685 O O . ASN A 1 88 ? 18.639 -7.278 -16.167 1.00 93.31 88 ASN A O 1
ATOM 689 N N . SER A 1 89 ? 20.223 -5.712 -15.893 1.00 92.12 89 SER A N 1
ATOM 690 C CA . SER A 1 89 ? 21.340 -6.525 -16.399 1.00 92.12 89 SER A CA 1
ATOM 691 C C . SER A 1 89 ? 21.613 -7.791 -15.580 1.00 92.12 89 SER A C 1
ATOM 693 O O . SER A 1 89 ? 22.189 -8.736 -16.105 1.00 92.12 89 SER A O 1
ATOM 695 N N . GLU A 1 90 ? 21.190 -7.821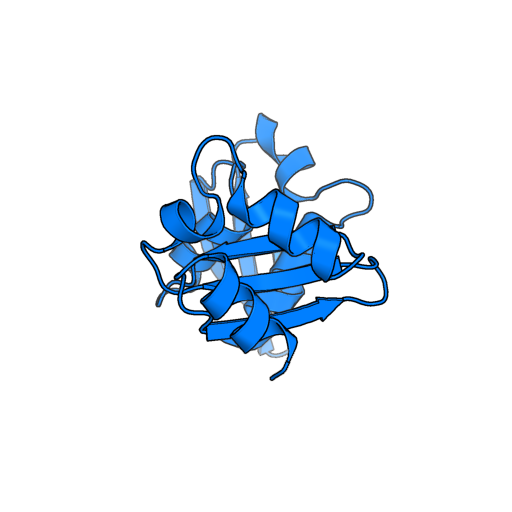 -14.317 1.00 93.56 90 GLU A N 1
ATOM 696 C CA . GLU A 1 90 ? 21.320 -8.966 -13.407 1.00 93.56 90 GLU A CA 1
ATOM 697 C C . GLU A 1 90 ? 20.086 -9.886 -13.449 1.00 93.56 90 GLU A C 1
ATOM 699 O O . GLU A 1 90 ? 20.002 -10.863 -12.709 1.00 93.56 90 GLU A O 1
ATOM 704 N N . GLY A 1 91 ? 19.109 -9.589 -14.314 1.00 93.94 91 GLY A N 1
ATOM 705 C CA . GLY A 1 91 ? 17.874 -10.360 -14.466 1.00 93.94 91 GLY A CA 1
ATOM 706 C C . GLY A 1 91 ? 16.792 -10.059 -13.424 1.00 93.94 91 GLY A C 1
ATOM 707 O O . GLY A 1 91 ? 15.720 -10.663 -13.497 1.00 93.94 91 GLY A O 1
ATOM 708 N N . GLN A 1 92 ? 17.035 -9.117 -12.509 1.00 95.62 92 GLN A N 1
ATOM 709 C CA . GLN A 1 92 ? 16.085 -8.698 -11.480 1.00 95.62 92 GLN A CA 1
ATOM 710 C C . GLN A 1 92 ? 14.951 -7.873 -12.086 1.00 95.62 92 GLN A C 1
ATOM 712 O O . GLN A 1 92 ? 15.176 -7.012 -12.943 1.00 95.62 92 GLN A O 1
ATOM 717 N N . THR A 1 93 ? 13.732 -8.099 -11.610 1.00 97.81 93 THR A N 1
ATOM 718 C CA . THR A 1 93 ? 12.533 -7.397 -12.064 1.00 97.81 93 THR A CA 1
ATOM 719 C C . THR A 1 93 ? 12.413 -6.043 -11.363 1.00 97.81 93 THR A C 1
ATOM 721 O O . THR A 1 93 ? 12.342 -5.957 -10.140 1.00 97.81 93 THR A O 1
ATOM 724 N N . VAL A 1 94 ? 12.350 -4.959 -12.136 1.00 98.19 94 VAL A N 1
ATOM 725 C CA . VAL A 1 94 ? 12.293 -3.580 -11.638 1.00 98.19 94 VAL A CA 1
ATOM 726 C C . VAL A 1 94 ? 11.064 -2.864 -12.187 1.00 98.19 94 VAL A C 1
ATOM 728 O O . VAL A 1 94 ? 10.882 -2.772 -13.404 1.00 98.19 94 VAL A O 1
ATOM 731 N N . ALA A 1 95 ? 10.248 -2.305 -11.293 1.00 98.44 95 ALA A N 1
ATOM 732 C CA . ALA A 1 95 ? 9.135 -1.429 -11.639 1.00 98.44 95 ALA A CA 1
ATOM 733 C C . ALA A 1 95 ? 9.569 0.044 -11.611 1.00 98.44 95 ALA A C 1
ATOM 735 O O . ALA A 1 95 ? 9.993 0.573 -10.584 1.00 98.44 95 ALA A O 1
ATOM 736 N N . HIS A 1 96 ? 9.425 0.729 -12.740 1.00 98.25 96 HIS A N 1
ATOM 737 C CA . HIS A 1 96 ? 9.572 2.176 -12.850 1.00 98.25 96 HIS A CA 1
ATOM 738 C C . HIS A 1 96 ? 8.192 2.819 -12.794 1.00 98.25 96 HIS A C 1
ATOM 740 O O . HIS A 1 96 ? 7.366 2.591 -13.677 1.00 98.25 96 HIS A O 1
ATOM 746 N N . VAL A 1 97 ? 7.947 3.616 -11.760 1.00 98.50 97 VAL A N 1
ATOM 747 C CA . VAL A 1 97 ? 6.647 4.229 -11.496 1.00 98.50 97 VAL A CA 1
ATOM 748 C C . VAL A 1 97 ? 6.762 5.729 -11.684 1.00 98.50 97 VAL A C 1
ATOM 750 O O . VAL A 1 97 ? 7.449 6.408 -10.926 1.00 98.50 97 VAL A O 1
ATOM 753 N N . THR A 1 98 ? 6.082 6.249 -12.697 1.00 98.38 98 THR A N 1
ATOM 754 C CA . THR A 1 98 ? 5.969 7.687 -12.926 1.00 98.38 98 THR A CA 1
ATOM 755 C C . THR A 1 98 ? 4.811 8.221 -12.102 1.00 98.38 98 THR A C 1
ATOM 757 O O . THR A 1 98 ? 3.675 7.771 -12.266 1.00 98.38 98 THR A O 1
ATOM 760 N N . VAL A 1 99 ? 5.077 9.200 -11.243 1.00 98.12 99 VAL A N 1
ATOM 761 C CA . VAL A 1 99 ? 4.055 9.883 -10.433 1.00 98.12 99 VAL A CA 1
ATOM 762 C C . VAL A 1 99 ? 3.885 11.333 -10.881 1.00 98.12 99 VAL A C 1
ATOM 764 O O . VAL A 1 99 ? 4.684 11.858 -11.657 1.00 98.12 99 VAL A O 1
ATOM 767 N N . ASP A 1 100 ? 2.822 12.001 -10.432 1.00 97.62 100 ASP A N 1
ATOM 768 C CA . ASP A 1 100 ? 2.745 13.456 -10.560 1.00 97.62 100 ASP A CA 1
ATOM 769 C C . ASP A 1 100 ? 3.965 14.089 -9.856 1.00 97.62 100 ASP A C 1
ATOM 771 O O . ASP A 1 100 ? 4.236 13.739 -8.705 1.00 97.62 100 ASP A O 1
ATOM 775 N N . PRO A 1 101 ? 4.715 15.004 -10.503 1.00 96.50 101 PRO A N 1
ATOM 776 C CA . PRO A 1 101 ? 5.902 15.609 -9.898 1.00 96.50 101 PRO A CA 1
ATOM 777 C C . PRO A 1 101 ? 5.646 16.222 -8.519 1.00 96.50 101 PRO A C 1
ATOM 779 O O . PRO A 1 101 ? 6.517 16.155 -7.652 1.00 96.50 101 PRO A O 1
ATOM 782 N N . ARG A 1 102 ? 4.439 16.762 -8.289 1.00 97.12 102 ARG A N 1
ATOM 783 C CA . ARG A 1 102 ? 4.046 17.335 -6.993 1.00 97.12 102 ARG A CA 1
ATOM 784 C C . ARG A 1 102 ? 3.930 16.281 -5.883 1.00 97.12 102 ARG A C 1
ATOM 786 O O . ARG A 1 102 ? 4.126 16.598 -4.715 1.00 97.12 102 ARG A O 1
ATOM 793 N N . ASP A 1 103 ? 3.655 15.032 -6.256 1.00 97.69 103 ASP A N 1
ATOM 794 C CA . ASP A 1 103 ? 3.436 13.911 -5.342 1.00 97.69 103 ASP A CA 1
ATOM 795 C C . ASP A 1 103 ? 4.708 13.080 -5.124 1.00 97.69 103 ASP A C 1
ATOM 797 O O . ASP A 1 103 ? 4.705 12.165 -4.303 1.00 97.69 103 ASP A O 1
ATOM 801 N N . LYS A 1 104 ? 5.820 13.382 -5.812 1.00 96.50 104 LYS A N 1
ATOM 802 C CA . LYS A 1 104 ? 7.063 12.594 -5.724 1.00 96.50 104 LYS A CA 1
ATOM 803 C C . LYS A 1 104 ? 7.574 12.453 -4.289 1.00 96.50 104 LYS A C 1
ATOM 805 O O . LYS A 1 104 ? 7.943 11.357 -3.872 1.00 96.50 104 LYS A O 1
ATOM 810 N N . GLY A 1 105 ? 7.533 13.533 -3.507 1.00 97.44 105 GLY A N 1
ATOM 811 C CA . GLY A 1 105 ? 7.908 13.494 -2.089 1.00 97.44 105 GLY A CA 1
ATOM 812 C C . GLY A 1 105 ? 6.995 12.590 -1.252 1.00 97.44 105 GLY A C 1
ATOM 813 O O . GLY A 1 105 ? 7.474 11.857 -0.392 1.00 97.44 105 GLY A O 1
ATOM 814 N N . MET A 1 106 ? 5.693 12.584 -1.543 1.00 97.06 106 MET A N 1
ATOM 815 C CA . MET A 1 106 ? 4.704 11.734 -0.874 1.00 97.06 106 MET A CA 1
ATOM 816 C C . MET A 1 106 ? 4.846 10.258 -1.271 1.00 97.06 106 MET A C 1
ATOM 818 O O . MET A 1 106 ? 4.784 9.380 -0.412 1.00 97.06 106 MET A O 1
ATOM 822 N N . ALA A 1 107 ? 5.109 9.984 -2.550 1.00 97.62 107 ALA A N 1
ATOM 823 C CA . ALA A 1 107 ? 5.370 8.641 -3.059 1.00 97.62 107 ALA A CA 1
ATOM 824 C C . ALA A 1 107 ? 6.611 8.011 -2.403 1.00 97.62 107 ALA A C 1
ATOM 826 O O . ALA A 1 107 ? 6.595 6.831 -2.062 1.00 97.62 107 ALA A O 1
ATOM 827 N N . ILE A 1 108 ? 7.667 8.799 -2.169 1.00 97.69 108 ILE A N 1
ATOM 828 C CA . ILE A 1 108 ? 8.873 8.342 -1.460 1.00 97.69 108 ILE A CA 1
ATOM 829 C C . ILE A 1 108 ? 8.605 8.221 0.050 1.00 97.69 108 ILE A C 1
ATOM 831 O O . ILE A 1 108 ? 8.965 7.220 0.679 1.00 97.69 108 ILE A O 1
ATOM 835 N N . GLY A 1 109 ? 7.930 9.215 0.628 1.00 96.25 109 GLY A N 1
ATOM 836 C CA . GLY A 1 109 ? 7.695 9.335 2.062 1.00 96.25 109 GLY A CA 1
ATOM 837 C C . GLY A 1 109 ? 8.937 9.792 2.835 1.00 96.25 109 GLY A C 1
ATOM 838 O O . GLY A 1 109 ? 10.073 9.702 2.365 1.00 96.25 109 GLY A O 1
ATOM 839 N N . LYS A 1 110 ? 8.729 10.282 4.061 1.00 95.25 110 LYS A N 1
ATOM 840 C CA . LYS A 1 110 ? 9.825 10.700 4.950 1.00 95.25 110 LYS A CA 1
ATOM 841 C C . LYS A 1 110 ? 10.795 9.531 5.168 1.00 95.25 110 LYS A C 1
ATOM 843 O O . LYS A 1 110 ? 10.349 8.429 5.471 1.00 95.25 110 LYS A O 1
ATOM 848 N N . ASN A 1 111 ? 12.095 9.772 4.993 1.00 94.50 111 ASN A N 1
ATOM 849 C CA . ASN A 1 111 ? 13.161 8.762 5.093 1.00 94.50 111 ASN A CA 1
ATOM 850 C C . ASN A 1 111 ? 12.956 7.525 4.192 1.00 94.50 111 ASN A C 1
ATOM 852 O O . ASN A 1 111 ? 13.468 6.451 4.486 1.00 94.50 111 ASN A O 1
ATOM 856 N N . GLY A 1 112 ? 12.189 7.651 3.104 1.00 95.44 112 GLY A N 1
ATOM 857 C CA . GLY A 1 112 ? 11.897 6.530 2.210 1.00 95.44 112 GLY A CA 1
ATOM 858 C C . GLY A 1 112 ? 10.858 5.539 2.745 1.00 95.44 112 GLY A C 1
ATOM 859 O O . GLY A 1 112 ? 10.667 4.475 2.158 1.00 95.44 112 GLY A O 1
ATOM 860 N N . LYS A 1 113 ? 10.144 5.874 3.828 1.00 95.44 113 LYS A N 1
ATOM 861 C CA . LYS A 1 113 ? 9.169 4.982 4.475 1.00 95.44 113 LYS A CA 1
ATOM 862 C C . LYS A 1 113 ? 8.131 4.392 3.513 1.00 95.44 113 LYS A C 1
ATOM 864 O O . LYS A 1 113 ? 7.752 3.224 3.652 1.00 95.44 113 LYS A O 1
ATOM 869 N N . ASN A 1 114 ? 7.653 5.186 2.552 1.00 96.69 114 ASN A N 1
ATOM 870 C CA . ASN A 1 114 ? 6.597 4.758 1.637 1.00 96.69 114 ASN A CA 1
ATOM 871 C C . ASN A 1 114 ? 7.164 3.948 0.458 1.00 96.69 114 ASN A C 1
ATOM 873 O O . ASN A 1 114 ? 6.602 2.908 0.111 1.00 96.69 114 ASN A O 1
ATOM 877 N N . ILE A 1 115 ? 8.326 4.331 -0.089 1.00 97.88 115 ILE A N 1
ATOM 878 C CA . ILE A 1 115 ? 8.993 3.534 -1.133 1.00 97.88 115 ILE A CA 1
ATOM 879 C C . ILE A 1 115 ? 9.499 2.185 -0.600 1.00 97.88 115 ILE A C 1
ATOM 881 O O . ILE A 1 115 ? 9.402 1.183 -1.303 1.00 97.88 115 ILE A O 1
ATOM 885 N N . ASN A 1 116 ? 9.944 2.115 0.658 1.00 96.62 116 ASN A N 1
ATOM 886 C CA . ASN A 1 116 ? 10.368 0.861 1.289 1.00 96.62 116 ASN A CA 1
ATOM 887 C C . ASN A 1 116 ? 9.185 -0.092 1.507 1.00 96.62 116 ASN A C 1
ATOM 889 O O . ASN A 1 116 ? 9.269 -1.256 1.123 1.00 96.62 116 ASN A O 1
ATOM 893 N N . LYS A 1 117 ? 8.042 0.415 2.001 1.00 97.44 117 LYS A N 1
ATOM 894 C CA . LYS A 1 117 ? 6.781 -0.351 2.029 1.00 97.44 117 LYS A CA 1
ATOM 895 C C . LYS A 1 117 ? 6.411 -0.859 0.636 1.00 97.44 117 LYS A C 1
ATOM 897 O O . LYS A 1 117 ? 6.036 -2.015 0.481 1.00 97.44 117 LYS A O 1
ATOM 902 N N . THR A 1 118 ? 6.520 0.003 -0.373 1.00 98.31 118 THR A N 1
ATOM 903 C CA . THR A 1 118 ? 6.176 -0.352 -1.754 1.00 98.31 118 THR A CA 1
ATOM 904 C C . THR A 1 118 ? 7.049 -1.496 -2.258 1.00 98.31 118 THR A C 1
ATOM 906 O O . THR A 1 118 ? 6.516 -2.497 -2.719 1.00 98.31 118 THR A O 1
ATOM 909 N N . ARG A 1 119 ? 8.373 -1.417 -2.090 1.00 98.19 119 ARG A N 1
ATOM 910 C CA . ARG A 1 119 ? 9.296 -2.510 -2.441 1.00 98.19 119 ARG A CA 1
ATOM 911 C C . ARG A 1 119 ? 8.960 -3.809 -1.710 1.00 98.19 119 ARG A C 1
ATOM 913 O O . ARG A 1 119 ? 8.895 -4.855 -2.345 1.00 98.19 119 ARG A O 1
ATOM 920 N N . LEU A 1 120 ? 8.686 -3.731 -0.408 1.00 97.62 120 LEU A N 1
ATOM 921 C CA . LEU A 1 120 ? 8.331 -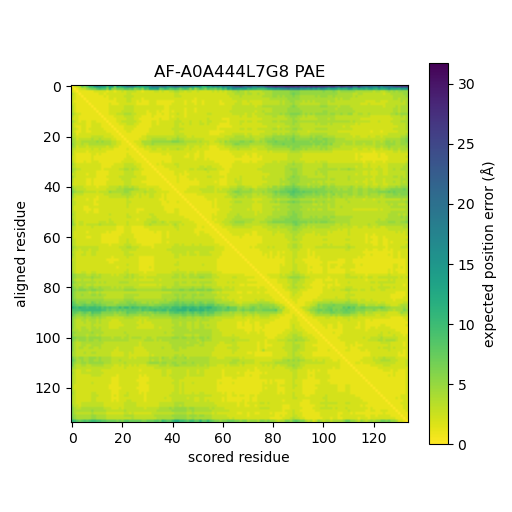4.887 0.416 1.00 97.62 120 LEU A CA 1
ATOM 922 C C . LEU A 1 120 ? 7.081 -5.610 -0.106 1.00 97.62 120 LEU A C 1
ATOM 924 O O . LEU A 1 120 ? 7.102 -6.825 -0.295 1.00 97.62 120 LEU A O 1
ATOM 928 N N . LEU A 1 121 ? 6.005 -4.866 -0.373 1.00 98.19 121 LEU A N 1
ATOM 929 C CA . LEU A 1 121 ? 4.749 -5.434 -0.869 1.00 98.19 121 LEU A CA 1
ATOM 930 C C . LEU A 1 121 ? 4.886 -5.951 -2.308 1.00 98.19 121 LEU A C 1
ATOM 932 O O . LEU A 1 121 ? 4.415 -7.043 -2.616 1.00 98.19 121 LEU A O 1
ATOM 936 N N . MET A 1 122 ? 5.583 -5.216 -3.177 1.00 98.50 122 MET A N 1
ATOM 937 C CA . MET A 1 122 ? 5.774 -5.620 -4.573 1.00 98.50 122 MET A CA 1
ATOM 938 C C . MET A 1 122 ? 6.642 -6.873 -4.710 1.00 98.50 122 MET A C 1
ATOM 940 O O . MET A 1 122 ? 6.308 -7.755 -5.502 1.00 98.50 122 MET A O 1
ATOM 944 N N . LYS A 1 123 ? 7.697 -7.010 -3.899 1.00 98.00 123 LYS A N 1
ATOM 945 C CA . LYS A 1 123 ? 8.491 -8.242 -3.854 1.00 98.00 123 LYS A CA 1
ATOM 946 C C . LYS A 1 123 ? 7.654 -9.418 -3.363 1.00 98.00 123 LYS A C 1
ATOM 948 O O . LYS A 1 123 ? 7.689 -10.493 -3.948 1.00 98.00 123 LYS A O 1
ATOM 953 N N . ARG A 1 124 ? 6.873 -9.210 -2.302 1.00 97.94 124 ARG A N 1
ATOM 954 C CA . ARG A 1 124 ? 6.089 -10.267 -1.656 1.00 97.94 124 ARG A CA 1
ATOM 955 C C . ARG A 1 124 ? 4.935 -10.791 -2.511 1.00 97.94 124 ARG A C 1
ATOM 957 O O . ARG A 1 124 ? 4.648 -11.982 -2.451 1.00 97.94 124 ARG A O 1
ATOM 964 N N . HIS A 1 125 ? 4.261 -9.923 -3.263 1.00 97.94 125 HIS A N 1
ATOM 965 C CA . HIS A 1 125 ? 3.036 -10.287 -3.989 1.00 97.94 125 HIS A CA 1
ATOM 966 C C . HIS A 1 125 ? 3.220 -10.470 -5.494 1.00 97.94 125 HIS A C 1
ATOM 968 O O . HIS A 1 125 ? 2.393 -11.140 -6.104 1.00 97.94 125 HIS A O 1
ATOM 974 N N . PHE A 1 126 ? 4.278 -9.908 -6.082 1.00 98.00 126 PHE A N 1
ATOM 975 C CA . PHE A 1 126 ? 4.511 -9.925 -7.532 1.00 98.00 126 PHE A CA 1
ATOM 976 C C . PHE A 1 126 ? 5.950 -10.280 -7.930 1.00 98.00 126 PHE A C 1
ATOM 978 O O . PHE A 1 126 ? 6.285 -10.192 -9.107 1.00 98.00 126 PHE A O 1
ATOM 985 N N . ASP A 1 127 ? 6.802 -10.656 -6.971 1.00 97.75 127 ASP A N 1
ATOM 986 C CA . ASP A 1 127 ? 8.221 -10.969 -7.194 1.00 97.75 127 ASP A CA 1
ATOM 987 C C . ASP A 1 127 ? 9.002 -9.853 -7.923 1.00 97.75 127 ASP A C 1
ATOM 989 O O . ASP A 1 127 ? 9.940 -10.090 -8.681 1.00 97.75 127 ASP A O 1
ATOM 993 N N . ILE A 1 128 ? 8.611 -8.595 -7.690 1.00 98.31 128 ILE A N 1
ATOM 994 C CA . ILE A 1 128 ? 9.323 -7.420 -8.203 1.00 98.31 128 ILE A CA 1
ATOM 995 C C . ILE A 1 128 ? 10.427 -7.046 -7.212 1.00 98.31 128 ILE A C 1
ATOM 997 O O . ILE A 1 128 ? 10.153 -6.614 -6.093 1.00 98.31 128 ILE A O 1
ATOM 1001 N N . ASP A 1 129 ? 11.679 -7.199 -7.636 1.00 97.69 129 ASP A N 1
ATOM 1002 C CA . ASP A 1 129 ? 12.879 -6.989 -6.819 1.00 97.69 129 ASP A CA 1
ATOM 1003 C C . ASP A 1 129 ? 13.081 -5.533 -6.405 1.00 97.69 129 ASP A C 1
ATOM 1005 O O . ASP A 1 129 ? 13.587 -5.259 -5.316 1.00 97.69 129 ASP A O 1
ATOM 1009 N N . ASN A 1 130 ? 12.703 -4.580 -7.260 1.00 97.38 130 ASN A N 1
ATOM 1010 C CA . ASN A 1 130 ? 12.883 -3.169 -6.949 1.00 97.38 130 ASN A CA 1
ATOM 1011 C C . ASN A 1 130 ? 11.806 -2.271 -7.566 1.00 97.38 130 ASN A C 1
ATOM 1013 O O . ASN A 1 130 ? 11.227 -2.563 -8.611 1.00 97.38 130 ASN A O 1
ATOM 1017 N N . VAL A 1 131 ? 11.578 -1.131 -6.920 1.00 98.31 131 VAL A N 1
ATOM 1018 C CA . VAL A 1 131 ? 10.657 -0.081 -7.355 1.00 98.31 131 VAL A CA 1
ATOM 1019 C C . VAL A 1 131 ? 11.400 1.253 -7.359 1.00 98.31 131 VAL A C 1
ATOM 1021 O O . VAL A 1 131 ? 12.033 1.628 -6.367 1.00 98.31 131 VAL A O 1
ATOM 1024 N N . ASN A 1 132 ? 11.305 1.973 -8.474 1.00 97.56 132 ASN A N 1
ATOM 1025 C CA . ASN A 1 132 ? 11.905 3.286 -8.680 1.00 97.56 132 ASN A CA 1
ATOM 1026 C C . ASN A 1 132 ? 10.816 4.312 -8.998 1.00 97.56 132 ASN A C 1
ATOM 1028 O O . ASN A 1 132 ? 10.070 4.136 -9.960 1.00 97.56 132 ASN A O 1
ATOM 1032 N N . ILE A 1 133 ? 10.755 5.393 -8.216 1.00 97.25 133 ILE A N 1
ATOM 1033 C CA . ILE A 1 133 ? 9.874 6.531 -8.497 1.00 97.25 133 ILE A CA 1
ATOM 1034 C C . ILE A 1 133 ? 10.596 7.484 -9.449 1.00 97.25 133 ILE A C 1
ATOM 1036 O O . ILE A 1 133 ? 11.632 8.055 -9.092 1.00 97.25 133 ILE A O 1
ATOM 1040 N N . VAL A 1 134 ? 10.045 7.637 -10.652 1.00 92.69 134 VAL A N 1
ATOM 1041 C CA . VAL A 1 134 ? 10.574 8.501 -11.716 1.00 92.69 134 VAL A CA 1
ATOM 1042 C C . VAL A 1 134 ? 9.869 9.847 -11.677 1.00 92.69 134 VAL A C 1
ATOM 1044 O O . VAL A 1 134 ? 8.622 9.867 -11.775 1.00 92.69 134 VAL A O 1
#

Foldseek 3Di:
DVLQVLLCVLQVWHFPDWDCDVVQQEIETETEPPSVCSSQDDVRPSLVVSCVVVVTHYHYFYDDPDLFVSLPRLQPPWAWPDWDWDADPVRAIEIET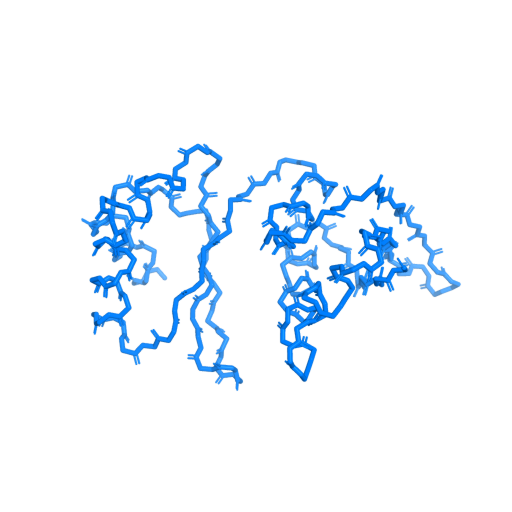ETDPVCLCSCCDDVSVSLVVSCVVCCVPPVHNHYHYD

InterPro domains:
  IPR004044 K Homology domain, type 2 [PF07650] (4-63)
  IPR009019 K homology domain superfamily, prokaryotic type [SSF54814] (4-65)
  IPR009019 K homology domain superfamily, prokaryotic type [SSF54814] (66-131)
  IPR010212 Probable transcription termination protein NusA, archaeal [MF_00945_A] (1-134)
  IPR010212 Probable transcription termination protein NusA, archaeal [TIGR01952] (1-134)
  IPR015946 K homology domain-like, alpha/beta [G3DSA:3.30.300.20] (1-64)
  IPR015946 K homology domain-like, alpha/beta [G3DSA:3.30.300.20] (66-134)
  IPR030842 Transcription factor NusA, prokaryotes [PTHR22648] (24-132)
  IPR058582 NusA-like, second KH domain [PF26594] (67-130)

Secondary structure (DSSP, 8-state):
-HHHHHHHHHH-PPEEEEEEETTTTEEEEEE-TT-HHHHH-GGGHHHHHHHHHHTSEEEEEE--SSHHHHHHHHHTTS-EEEEEEEE-TTS-EEEEEEE-GGGHHHHH-GGGHHHHHHHHHHHHHH---EEEE-

Mean predicted aligned error: 2.83 Å

Radius of gyration: 15.08 Å; Cα contacts (8 Å, |Δi|>4): 235; chains: 1; bounding box: 39×33×37 Å

Nearest PDB structures (foldseek):
  2cy1-assembly1_A  TM=9.245E-01  e=8.877E-16  Aeropyrum pernix K1
  9fjl-assembly1_A  TM=6.978E-01  e=2.207E-05  Sulfolobus acidocaldarius DSM 639
  9f9u-assembly1_A  TM=6.601E-01  e=6.000E-05  Saccharolobus solfataricus P2
  8btk-ass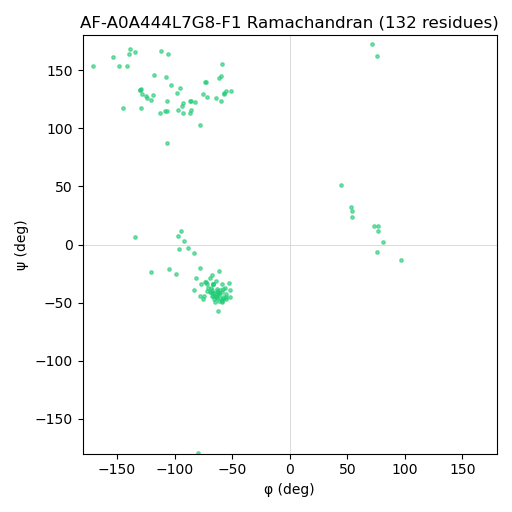embly1_Ag  T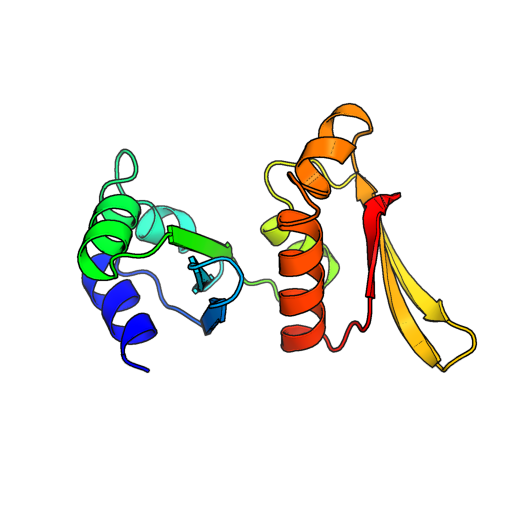M=5.608E-01  e=2.834E-05  Oryctolagus cuniculus
  9bkd-assembly1_G  TM=5.420E-01  e=1.270E-04  Homo sapiens

Sequence (134 aa):
MRYIALLENLTGAIAKDCIVDDEENRIIFVIRPGDMGLAIGKNGSNIERTRKVIGRAVEIVEYAETPEDYLKNILSPAKVRGVRITKNSEGQTVAHVTVDPRDKGMAIGKNGKNINKTRLLMKRHFDIDNVNIV

Solvent-accessible surface area (backbone atoms only — not comparable to full-atom values): 7290 Å² total; per-residue (Å²): 111,74,66,47,57,48,47,29,75,67,30,71,23,56,60,78,45,73,44,78,39,73,92,77,49,31,36,42,36,29,26,43,70,85,28,62,63,37,38,31,33,78,96,39,51,27,43,53,50,51,25,63,76,70,72,38,50,70,47,80,30,47,50,50,98,45,72,65,56,25,50,43,43,63,36,54,90,32,51,66,77,46,71,47,79,45,65,51,98,86,67,48,32,34,36,40,34,31,42,41,79,91,28,47,65,64,38,32,28,78,96,39,54,40,42,52,52,46,30,54,52,37,32,74,76,67,65,26,71,37,68,44,86,88